Protein AF-A0A1Z2L6L6-F1 (afdb_monomer)

Foldseek 3Di:
DWDKDKDWFDPPFDQPGKDWDDFCVFDVWWWAWKAWQWQFKKKKFFAAPVRGTDCVQIDIHHHGRIDGTRGYDPRGGTMIMHTHNPDNTITMMITITPDD

Organism: NCBI:txid1940

Mean predicted aligned error: 4.87 Å

Radius of gyration: 12.31 Å; Cα contacts (8 Å, |Δi|>4): 279; chains: 1; bounding box: 31×30×30 Å

Nearest PDB structures (foldseek):
  7fcn-assembly4_D  TM=6.247E-01  e=2.468E-02  Photorhabdus akhurstii
  4mgs-assembly1_A  TM=4.437E-01  e=1.863E-01  Bacteroides intestinalis DSM 17393
  3afg-assembly2_B  TM=4.094E-01  e=2.305E-01  Thermococcus kodakarensis
  7ang-assembly1_D  TM=5.662E-01  e=3.123E+00  Campylobacter jejuni
  3rzl-assembly2_D  TM=3.994E-01  e=6.678E-01  Homo sapiens

Secondary structure (DSSP, 8-state):
-EEEEEEEEPSS--TT-EEEEEETTT-TT-EEEEEE-SSS-EEEEEE-TTS-EEEEEEEEE-TT-B-SEE-PPTT-SEEEEEE-TT--S-EEEEEEEE--

Solvent-accessible surface area (backbone atoms only — not comparable to full-atom values): 5282 Å² total; per-residue (Å²): 118,64,48,82,44,77,46,77,26,56,45,47,21,54,104,83,44,60,38,73,77,50,38,57,85,68,32,79,66,48,42,36,46,40,27,25,76,23,73,26,44,30,37,40,30,12,22,31,89,87,72,47,78,38,72,64,69,54,42,80,29,49,56,71,34,67,47,73,66,46,58,54,38,93,74,41,50,27,36,31,38,26,25,36,66,89,31,77,53,53,24,28,43,31,30,37,42,66,64,126

Sequence (100 aa):
MADRTSVRVPCPGNGANFVRLTNEVTTPGGVGHPANTGDCELYLHGVDRNGFPIHQGLVSLDPGQAMSWYHAPPGAVAIAAQCSVECDMRGELTYDTPNT

Structure (mmCIF, N/CA/C/O backbone):
data_AF-A0A1Z2L6L6-F1
#
_entry.id   AF-A0A1Z2L6L6-F1
#
loop_
_atom_site.group_PDB
_atom_site.id
_atom_site.type_symbol
_atom_site.label_atom_id
_atom_site.label_alt_id
_atom_site.label_comp_id
_atom_site.label_asym_id
_atom_site.label_entity_id
_atom_site.label_seq_id
_atom_site.pdbx_PDB_ins_code
_atom_site.Cartn_x
_atom_site.Cartn_y
_atom_site.Cartn_z
_atom_site.occupancy
_atom_site.B_iso_or_equiv
_atom_site.auth_seq_id
_atom_site.auth_comp_id
_atom_site.auth_asym_id
_atom_site.auth_atom_id
_atom_site.pdbx_PDB_model_num
ATOM 1 N N . MET A 1 1 ? -20.577 8.486 4.468 1.00 55.53 1 MET A N 1
ATOM 2 C CA . MET A 1 1 ? -19.835 7.494 5.280 1.00 55.53 1 MET A CA 1
ATOM 3 C C . MET A 1 1 ? -18.709 6.970 4.396 1.00 55.53 1 MET A C 1
ATOM 5 O O . MET A 1 1 ? -18.776 7.239 3.204 1.00 55.53 1 MET A O 1
ATOM 9 N N . ALA A 1 2 ? -17.644 6.402 4.952 1.00 67.00 2 ALA A N 1
ATOM 10 C CA . ALA A 1 2 ? -16.600 5.749 4.161 1.00 67.00 2 ALA A CA 1
ATOM 11 C C . ALA A 1 2 ? -16.702 4.246 4.420 1.00 67.00 2 ALA A C 1
ATOM 13 O O . ALA A 1 2 ? -16.899 3.849 5.572 1.00 67.00 2 ALA A O 1
ATOM 14 N N . ASP A 1 3 ? -16.598 3.443 3.369 1.00 79.19 3 ASP A N 1
ATOM 15 C CA . ASP A 1 3 ? -16.686 1.993 3.461 1.00 79.19 3 ASP A CA 1
ATOM 16 C C . ASP A 1 3 ? -15.285 1.410 3.650 1.00 79.19 3 ASP A C 1
ATOM 18 O O . ASP A 1 3 ? -14.322 1.802 2.981 1.00 79.19 3 ASP A O 1
ATOM 22 N N . ARG A 1 4 ? -15.170 0.466 4.590 1.00 86.81 4 ARG A N 1
ATOM 23 C CA . ARG A 1 4 ? -13.921 -0.248 4.854 1.00 86.81 4 ARG A CA 1
ATOM 24 C C . ARG A 1 4 ? -13.733 -1.332 3.796 1.00 86.81 4 ARG A C 1
ATOM 26 O O . ARG A 1 4 ? -14.475 -2.311 3.768 1.00 86.81 4 ARG A O 1
ATOM 33 N N . THR A 1 5 ? -12.710 -1.178 2.968 1.00 88.50 5 THR A N 1
ATOM 34 C CA . THR A 1 5 ? -12.337 -2.119 1.910 1.00 88.50 5 THR A CA 1
ATOM 35 C C . THR A 1 5 ? -11.140 -2.960 2.352 1.00 88.50 5 THR A C 1
ATOM 37 O O . THR A 1 5 ? -10.203 -2.437 2.952 1.00 88.50 5 THR A O 1
ATOM 40 N N . SER A 1 6 ? -11.155 -4.265 2.053 1.00 91.62 6 SER A N 1
ATOM 41 C CA . SER A 1 6 ? -10.004 -5.166 2.218 1.00 91.62 6 SER A CA 1
ATOM 42 C C . SER A 1 6 ? -9.574 -5.716 0.864 1.00 91.62 6 SER A C 1
ATOM 44 O O . SER A 1 6 ? -10.413 -6.154 0.073 1.00 91.62 6 SER A O 1
ATOM 46 N N . VAL A 1 7 ? -8.270 -5.702 0.594 1.00 92.62 7 VAL A N 1
ATOM 47 C CA . VAL A 1 7 ? -7.679 -6.262 -0.623 1.00 92.62 7 VAL A CA 1
ATOM 48 C C . VAL A 1 7 ? -6.512 -7.178 -0.283 1.00 92.62 7 VAL A C 1
ATOM 50 O O . VAL A 1 7 ? -5.701 -6.895 0.598 1.00 92.62 7 VAL A O 1
ATOM 53 N N . ARG A 1 8 ? -6.404 -8.279 -1.027 1.00 94.19 8 ARG A N 1
ATOM 54 C CA . ARG A 1 8 ? -5.230 -9.155 -0.977 1.00 94.19 8 ARG A CA 1
ATOM 55 C C . ARG A 1 8 ? -4.138 -8.588 -1.863 1.00 94.19 8 ARG A C 1
ATOM 57 O O . ARG A 1 8 ? -4.396 -8.332 -3.036 1.00 94.19 8 ARG A O 1
ATOM 64 N N . VAL A 1 9 ? -2.935 -8.457 -1.319 1.00 93.44 9 VAL A N 1
ATOM 65 C CA . VAL A 1 9 ? -1.751 -8.007 -2.051 1.00 93.44 9 VAL A CA 1
ATOM 66 C C . VAL A 1 9 ? -0.925 -9.238 -2.440 1.00 93.44 9 VAL A C 1
ATOM 68 O O . VAL A 1 9 ? -0.564 -10.011 -1.553 1.00 93.44 9 VAL A O 1
ATOM 71 N N . PRO A 1 10 ? -0.651 -9.470 -3.738 1.00 93.62 10 PRO A N 1
ATOM 72 C CA . PRO A 1 10 ? 0.180 -10.585 -4.174 1.00 93.62 10 PRO A CA 1
ATOM 73 C C . PRO A 1 10 ? 1.581 -10.518 -3.559 1.00 93.62 10 PRO A C 1
ATOM 75 O O . PRO A 1 10 ? 2.244 -9.486 -3.640 1.00 93.62 10 PRO A O 1
ATOM 78 N N . CYS A 1 11 ? 2.018 -11.637 -2.990 1.00 92.38 11 CYS A N 1
ATOM 79 C CA . CYS A 1 11 ? 3.338 -11.829 -2.399 1.00 92.38 11 CYS A CA 1
ATOM 80 C C . CYS A 1 11 ? 3.996 -13.084 -3.016 1.00 92.38 11 CYS A C 1
ATOM 82 O O . CYS A 1 11 ? 3.265 -14.025 -3.351 1.00 92.38 11 CYS A O 1
ATOM 84 N N . PRO A 1 12 ? 5.327 -13.114 -3.194 1.00 92.94 12 PRO A N 1
ATOM 85 C CA . PRO A 1 12 ? 6.253 -12.007 -2.961 1.00 92.94 12 PRO A CA 1
ATOM 86 C C . PRO A 1 12 ? 6.05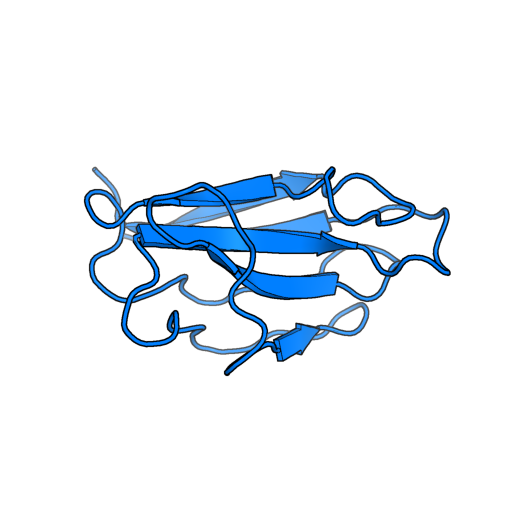5 -10.878 -3.972 1.00 92.94 12 PRO A C 1
ATOM 88 O O . PRO A 1 12 ? 5.565 -11.081 -5.090 1.00 92.94 12 PRO A O 1
ATOM 91 N N . GLY A 1 13 ? 6.415 -9.665 -3.566 1.00 86.81 13 GLY A N 1
ATOM 92 C CA . GLY A 1 13 ? 6.416 -8.515 -4.458 1.00 86.81 13 GLY A CA 1
ATOM 93 C C . GLY A 1 13 ? 7.420 -8.663 -5.601 1.00 86.81 13 GLY A C 1
ATOM 94 O O . GLY A 1 13 ? 8.464 -9.297 -5.492 1.00 86.81 13 GLY A O 1
ATOM 95 N N . ASN A 1 14 ? 7.107 -8.035 -6.719 1.00 82.06 14 ASN A N 1
ATOM 96 C CA . ASN A 1 14 ? 7.930 -7.825 -7.894 1.00 82.06 14 ASN A CA 1
ATOM 97 C C . ASN A 1 14 ? 7.464 -6.523 -8.561 1.00 82.06 14 ASN A C 1
ATOM 99 O O . ASN A 1 14 ? 6.334 -6.081 -8.355 1.00 82.06 14 ASN A O 1
ATOM 103 N N . GLY A 1 15 ? 8.315 -5.888 -9.368 1.00 73.75 15 GLY A N 1
ATOM 104 C CA . GLY A 1 15 ? 8.015 -4.587 -9.990 1.00 73.75 15 GLY A CA 1
ATOM 105 C C . GLY A 1 15 ? 6.771 -4.542 -10.896 1.00 73.75 15 GLY A C 1
ATOM 106 O O . GLY A 1 15 ? 6.461 -3.478 -11.421 1.00 73.75 15 GLY A O 1
ATOM 107 N N . ALA A 1 16 ? 6.069 -5.664 -11.089 1.00 78.31 16 ALA A N 1
ATOM 108 C CA . ALA A 1 16 ? 4.867 -5.786 -11.904 1.00 78.31 16 ALA A CA 1
ATOM 109 C C . ALA A 1 16 ? 3.610 -6.249 -11.130 1.00 78.31 16 ALA A C 1
ATOM 111 O O . ALA A 1 16 ? 2.516 -6.145 -11.683 1.00 78.31 16 ALA A O 1
ATOM 112 N N . ASN A 1 17 ? 3.708 -6.746 -9.886 1.00 83.75 17 ASN A N 1
ATOM 113 C CA . ASN A 1 17 ? 2.561 -7.260 -9.119 1.00 83.75 17 ASN A CA 1
ATOM 114 C C . ASN A 1 17 ? 2.176 -6.336 -7.950 1.00 83.75 17 ASN A C 1
ATOM 116 O O . ASN A 1 17 ? 2.443 -6.578 -6.776 1.00 83.75 17 ASN A O 1
ATOM 120 N N . PHE A 1 18 ? 1.463 -5.267 -8.280 1.00 88.19 18 PHE A N 1
ATOM 121 C CA . PHE A 1 18 ? 0.851 -4.387 -7.292 1.00 88.19 18 PHE A CA 1
ATOM 122 C C . PHE A 1 18 ? -0.667 -4.355 -7.455 1.00 88.19 18 PHE A C 1
ATOM 124 O O . PHE A 1 18 ? -1.212 -4.551 -8.544 1.00 88.19 18 PHE A O 1
ATOM 131 N N . VAL A 1 19 ? -1.362 -4.086 -6.356 1.00 90.56 19 VAL A N 1
ATOM 132 C CA . VAL A 1 19 ? -2.809 -3.876 -6.347 1.00 90.56 19 VAL A CA 1
ATOM 133 C C . VAL A 1 19 ? -3.071 -2.389 -6.433 1.00 90.56 19 VAL A C 1
ATOM 135 O O . VAL A 1 19 ? -2.623 -1.626 -5.581 1.00 90.56 19 VAL A O 1
ATOM 138 N N . ARG A 1 20 ? -3.822 -1.969 -7.449 1.00 89.31 20 ARG A N 1
ATOM 139 C CA . ARG A 1 20 ? -4.305 -0.588 -7.541 1.00 89.31 20 ARG A CA 1
ATOM 140 C C . ARG A 1 20 ? -5.476 -0.424 -6.577 1.00 89.31 20 ARG A C 1
ATOM 142 O O . ARG A 1 20 ? -6.445 -1.172 -6.672 1.00 89.31 20 ARG A O 1
ATOM 149 N N . LEU A 1 21 ? -5.363 0.524 -5.653 1.00 84.94 21 LEU A N 1
ATOM 150 C CA . LEU A 1 21 ? -6.365 0.758 -4.610 1.00 84.94 21 LEU A CA 1
ATOM 151 C C . LEU A 1 21 ? -7.438 1.735 -5.090 1.00 84.94 21 LEU A C 1
ATOM 153 O O . LEU A 1 21 ? -8.629 1.484 -4.944 1.00 84.94 21 LEU A O 1
ATOM 157 N N . THR A 1 22 ? -7.012 2.849 -5.686 1.00 74.25 22 THR A N 1
ATOM 158 C CA . THR A 1 22 ? -7.901 3.931 -6.126 1.00 74.25 22 THR A CA 1
ATOM 159 C C . THR A 1 22 ? -7.369 4.616 -7.386 1.00 74.25 22 THR A C 1
ATOM 161 O O . THR A 1 22 ? -6.236 4.375 -7.818 1.00 74.25 22 THR A O 1
ATOM 164 N N . ASN A 1 23 ? -8.189 5.483 -7.984 1.00 58.50 23 ASN A N 1
ATOM 165 C CA . ASN A 1 23 ? -7.791 6.415 -9.039 1.00 58.50 23 ASN A CA 1
ATOM 166 C C . ASN A 1 23 ? -8.125 7.865 -8.630 1.00 58.50 23 ASN A C 1
ATOM 168 O O . ASN A 1 23 ? -8.836 8.090 -7.647 1.00 58.50 23 ASN A O 1
ATOM 172 N N . GLU A 1 24 ? -7.642 8.846 -9.399 1.00 50.16 24 GLU A N 1
ATOM 173 C CA . GLU A 1 24 ? -7.921 10.280 -9.180 1.00 50.16 24 GLU A CA 1
ATOM 174 C C . GLU A 1 24 ? -9.423 10.627 -9.101 1.00 50.16 24 GLU A C 1
ATOM 176 O O . GLU A 1 24 ? -9.785 11.658 -8.537 1.00 50.16 24 GLU A O 1
ATOM 181 N N . VAL A 1 25 ? -10.301 9.774 -9.645 1.00 44.38 25 VAL A N 1
ATOM 182 C CA . VAL A 1 25 ? -11.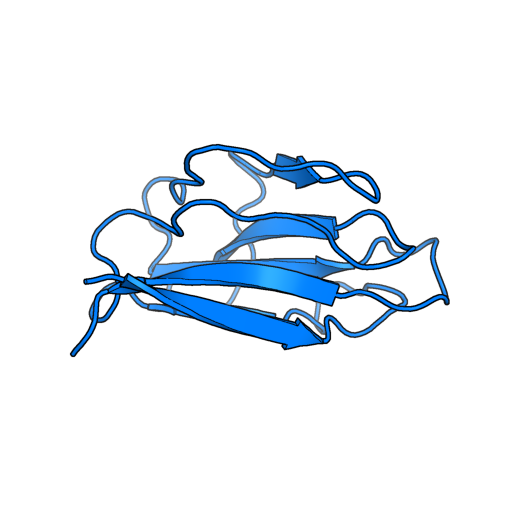755 9.988 -9.703 1.00 44.38 25 VAL A CA 1
ATOM 183 C C . VAL A 1 25 ? -12.452 9.525 -8.419 1.00 44.38 25 VAL A C 1
ATOM 185 O O . VAL A 1 25 ? -13.382 10.184 -7.964 1.00 44.38 25 VAL A O 1
ATOM 188 N N . THR A 1 26 ? -12.016 8.417 -7.813 1.00 53.09 26 THR A N 1
ATOM 189 C CA . THR A 1 26 ? -12.659 7.831 -6.621 1.00 53.09 26 THR A CA 1
ATOM 190 C C . THR A 1 26 ? -12.106 8.372 -5.309 1.00 53.09 26 THR A C 1
ATOM 192 O O . THR A 1 26 ? -12.824 8.402 -4.317 1.00 53.09 26 THR A O 1
ATOM 195 N N . THR A 1 27 ? -10.848 8.818 -5.285 1.00 61.91 27 THR A N 1
ATOM 196 C CA . THR A 1 27 ? -10.280 9.548 -4.145 1.00 61.91 27 THR A CA 1
ATOM 197 C C . THR A 1 27 ? -9.340 10.643 -4.628 1.00 61.91 27 THR A C 1
ATOM 199 O O . THR A 1 27 ? -8.131 10.419 -4.747 1.00 61.91 27 THR A O 1
ATOM 202 N N . PRO A 1 28 ? -9.861 11.861 -4.852 1.00 60.25 28 PRO A N 1
ATOM 203 C CA . PRO A 1 28 ? -9.028 13.029 -5.078 1.00 60.25 28 PRO A CA 1
ATOM 204 C C . PRO A 1 28 ? -8.182 13.279 -3.820 1.00 60.25 28 PRO A C 1
ATOM 206 O O . PRO A 1 28 ? -8.626 13.910 -2.865 1.00 60.25 28 PRO A O 1
ATOM 209 N N . GLY A 1 29 ? -6.974 12.718 -3.786 1.00 62.72 29 GLY A N 1
ATOM 210 C CA . GLY A 1 29 ? -5.972 13.016 -2.773 1.00 62.72 29 GLY A CA 1
ATOM 211 C C . GLY A 1 29 ? -5.436 11.856 -1.942 1.00 62.72 29 GLY A C 1
ATOM 212 O O . GLY A 1 29 ? -4.432 12.091 -1.287 1.00 62.72 29 GLY A O 1
ATOM 213 N N . GLY A 1 30 ? -5.984 10.635 -1.924 1.00 79.88 30 GLY A N 1
ATOM 214 C CA . GLY A 1 30 ? -5.393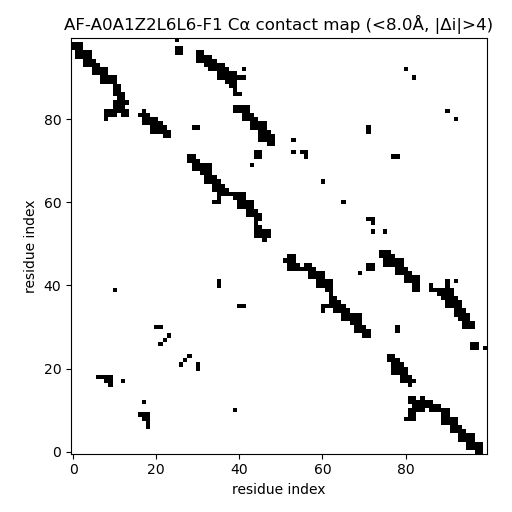 9.612 -1.042 1.00 79.88 30 GLY A CA 1
ATOM 215 C C . GLY A 1 30 ? -6.195 8.345 -0.776 1.00 79.88 30 GLY A C 1
ATOM 216 O O . GLY A 1 30 ? -7.283 8.158 -1.306 1.00 79.88 30 GLY A O 1
ATOM 217 N N . VAL A 1 31 ? -5.664 7.489 0.095 1.00 86.94 31 VAL A N 1
ATOM 218 C CA . VAL A 1 31 ? -6.423 6.422 0.766 1.00 86.94 31 VAL A CA 1
ATOM 219 C C . VAL A 1 31 ? -6.503 6.721 2.259 1.00 86.94 31 VAL A C 1
ATOM 221 O O . VAL A 1 31 ? -5.500 7.068 2.889 1.00 86.94 31 VAL A O 1
ATOM 224 N N . GLY A 1 32 ? -7.712 6.614 2.808 1.00 88.69 32 GLY A N 1
ATOM 225 C CA . GLY A 1 32 ? -7.972 6.841 4.225 1.00 88.69 32 GLY A CA 1
ATOM 226 C C . GLY A 1 32 ? -7.684 5.590 5.044 1.00 88.69 32 GLY A C 1
ATOM 227 O O . GLY A 1 32 ? -7.936 4.473 4.601 1.00 88.69 32 GLY A O 1
ATOM 228 N N . HIS A 1 33 ? -7.143 5.778 6.240 1.00 92.12 33 HIS A N 1
ATOM 229 C CA . HIS A 1 33 ? -6.897 4.741 7.240 1.00 92.12 33 HIS A CA 1
ATOM 230 C C . HIS A 1 33 ? -6.264 3.434 6.715 1.00 92.12 33 HIS A C 1
ATOM 232 O O . HIS A 1 33 ? -6.742 2.354 7.094 1.00 92.12 33 HIS A O 1
ATOM 238 N N . PRO A 1 34 ? -5.240 3.463 5.833 1.00 93.75 34 PRO A N 1
ATOM 239 C CA . PRO A 1 34 ? -4.646 2.227 5.355 1.00 93.75 34 PRO A CA 1
ATOM 240 C C . PRO A 1 34 ? -3.961 1.495 6.515 1.00 93.75 34 PRO A C 1
ATOM 242 O O . PRO A 1 34 ? -3.238 2.095 7.315 1.00 93.75 34 PRO A O 1
ATOM 245 N N . ALA A 1 35 ? -4.216 0.195 6.609 1.00 96.62 35 ALA A N 1
ATOM 246 C CA . ALA A 1 35 ? -3.679 -0.681 7.635 1.00 96.62 35 ALA A CA 1
ATOM 247 C C . ALA A 1 35 ? -3.299 -2.032 7.035 1.00 96.62 35 ALA A C 1
ATOM 249 O O . ALA A 1 35 ? -4.099 -2.656 6.330 1.00 96.62 35 ALA A O 1
ATOM 250 N N . ASN A 1 36 ? -2.090 -2.484 7.344 1.00 97.44 36 ASN A N 1
ATOM 251 C CA . ASN A 1 36 ? -1.614 -3.802 6.969 1.00 97.44 36 ASN A CA 1
ATOM 252 C C . ASN A 1 36 ? -2.175 -4.845 7.945 1.00 97.44 36 ASN A C 1
ATOM 254 O O . ASN A 1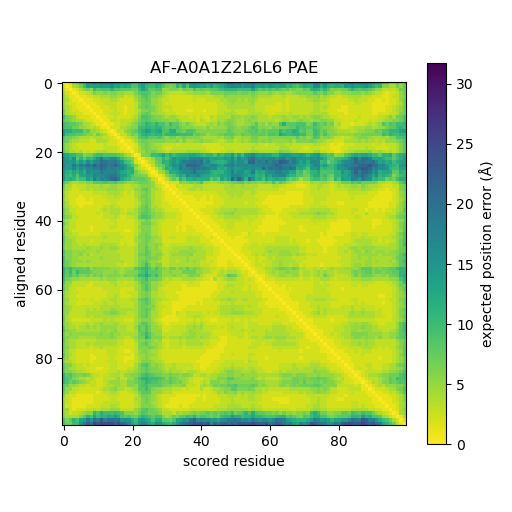 36 ? -1.785 -4.900 9.112 1.00 97.44 36 ASN A O 1
ATOM 258 N N . THR A 1 37 ? -3.115 -5.654 7.465 1.00 96.94 37 THR A N 1
ATOM 259 C CA . THR A 1 37 ? -3.743 -6.754 8.218 1.00 96.94 37 THR A CA 1
ATOM 260 C C . THR A 1 37 ? -3.179 -8.120 7.828 1.00 96.94 37 THR A C 1
ATOM 262 O O . THR A 1 37 ? -3.672 -9.156 8.289 1.00 96.94 37 THR A O 1
ATOM 265 N N . GLY A 1 38 ? -2.165 -8.122 6.961 1.00 95.19 38 GLY A N 1
ATOM 266 C CA . GLY A 1 38 ? -1.422 -9.297 6.548 1.00 95.19 38 GLY A CA 1
ATOM 267 C C . GLY A 1 38 ? -0.208 -9.567 7.431 1.00 95.19 38 GLY A C 1
ATOM 268 O O . GLY A 1 38 ? -0.014 -8.972 8.488 1.00 95.19 38 GLY A O 1
ATOM 269 N N . ASP A 1 39 ? 0.604 -10.498 6.950 1.00 96.50 39 ASP A N 1
ATOM 270 C CA . ASP A 1 39 ? 1.796 -11.026 7.609 1.00 96.50 39 ASP A CA 1
ATOM 271 C C . ASP A 1 39 ? 3.091 -10.500 6.957 1.00 96.50 39 ASP A C 1
ATOM 273 O O . ASP A 1 39 ? 4.175 -10.644 7.518 1.00 96.50 39 ASP A O 1
ATOM 277 N N . CYS A 1 40 ? 2.984 -9.882 5.775 1.00 94.69 40 CYS A N 1
ATOM 278 C CA . CYS A 1 40 ? 4.101 -9.302 5.030 1.00 94.69 4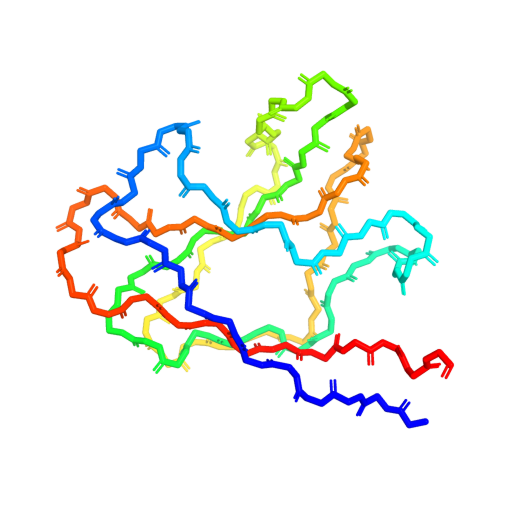0 CYS A CA 1
ATOM 279 C C . CYS A 1 40 ? 4.145 -7.784 5.144 1.00 94.69 40 CYS A C 1
ATOM 281 O O . CYS A 1 40 ? 3.095 -7.149 5.111 1.00 94.69 40 CYS A O 1
ATOM 283 N N . GLU A 1 41 ? 5.345 -7.199 5.175 1.00 96.06 41 GLU A N 1
ATOM 284 C CA . GLU A 1 41 ? 5.520 -5.759 4.951 1.00 96.06 41 GLU A CA 1
ATOM 285 C C . GLU A 1 41 ? 4.913 -5.367 3.594 1.00 96.06 41 GLU A C 1
ATOM 287 O O . GLU A 1 41 ? 5.101 -6.057 2.581 1.00 96.06 41 GLU A O 1
ATOM 292 N N . LEU A 1 42 ? 4.168 -4.263 3.588 1.00 95.81 42 LEU A N 1
ATOM 293 C CA . LEU A 1 42 ? 3.547 -3.699 2.398 1.00 95.81 42 LEU A CA 1
ATOM 294 C C . LEU A 1 42 ? 4.114 -2.311 2.109 1.00 95.81 42 LEU A C 1
ATOM 296 O O . LEU A 1 42 ? 4.358 -1.527 3.019 1.00 95.81 42 LEU A O 1
ATOM 300 N N . TYR A 1 43 ? 4.227 -1.972 0.832 1.00 94.81 43 TYR A N 1
ATOM 301 C CA . TYR A 1 43 ? 4.616 -0.654 0.357 1.00 94.81 43 TYR A CA 1
ATOM 302 C C . TYR A 1 43 ? 3.450 0.029 -0.348 1.00 94.81 43 TYR A C 1
ATOM 304 O O . TYR A 1 43 ? 2.888 -0.504 -1.308 1.00 94.81 43 TYR A O 1
ATOM 312 N N . LEU A 1 44 ? 3.127 1.240 0.095 1.00 93.44 44 LEU A N 1
ATOM 313 C CA . LEU A 1 44 ? 2.221 2.154 -0.588 1.00 93.44 44 LEU A CA 1
ATOM 314 C C . LEU A 1 44 ? 3.025 3.136 -1.435 1.00 93.44 44 LEU A C 1
ATOM 316 O O . LEU A 1 44 ? 3.971 3.757 -0.948 1.00 93.44 44 LEU A O 1
ATOM 320 N N . HIS A 1 45 ? 2.645 3.280 -2.701 1.00 92.06 45 HIS A N 1
ATOM 321 C CA . HIS A 1 45 ? 3.287 4.201 -3.637 1.00 92.06 45 HIS A CA 1
ATOM 322 C C . HIS A 1 45 ? 2.286 4.773 -4.651 1.00 92.06 45 HIS A C 1
ATOM 324 O O . HIS A 1 45 ? 1.204 4.221 -4.878 1.00 92.06 45 HIS A O 1
ATOM 330 N N . GLY A 1 46 ? 2.651 5.894 -5.277 1.00 90.62 46 GLY A N 1
ATOM 331 C CA . GLY A 1 46 ? 1.910 6.452 -6.408 1.00 90.62 46 GLY A CA 1
ATOM 332 C C . GLY A 1 46 ? 2.269 5.753 -7.718 1.00 90.62 46 GLY A C 1
ATOM 333 O O . GLY A 1 46 ? 3.391 5.287 -7.878 1.00 90.62 46 GLY A O 1
ATOM 334 N N . VAL A 1 47 ? 1.347 5.711 -8.675 1.00 89.62 47 VAL A N 1
ATOM 335 C CA . VAL A 1 47 ? 1.585 5.197 -10.034 1.00 89.62 47 VAL A CA 1
ATOM 336 C C . VAL A 1 47 ? 1.356 6.321 -11.035 1.00 89.62 47 VAL A C 1
ATOM 338 O O . VAL A 1 47 ? 0.330 6.996 -10.962 1.00 89.62 47 VAL A O 1
ATOM 341 N N . ASP A 1 48 ? 2.292 6.534 -11.957 1.00 88.56 48 ASP A N 1
ATOM 342 C CA . ASP A 1 48 ? 2.200 7.576 -12.981 1.00 88.56 48 ASP A CA 1
ATOM 343 C C . ASP A 1 48 ? 1.231 7.205 -14.124 1.00 88.56 48 ASP A C 1
ATOM 345 O O . ASP A 1 48 ? 0.704 6.091 -14.215 1.00 88.56 48 ASP A O 1
ATOM 349 N N . ARG A 1 49 ? 0.995 8.148 -15.044 1.00 88.62 49 ARG A N 1
ATOM 350 C CA . ARG A 1 49 ? 0.124 7.942 -16.219 1.00 88.62 49 ARG A CA 1
ATOM 351 C C . ARG A 1 49 ? 0.595 6.848 -17.187 1.00 88.62 49 ARG A C 1
ATOM 353 O O . ARG A 1 49 ? -0.194 6.404 -18.015 1.00 88.62 49 ARG A O 1
ATOM 360 N N . ASN A 1 50 ? 1.865 6.457 -17.120 1.00 89.88 50 ASN A N 1
ATOM 361 C CA . ASN A 1 50 ? 2.447 5.406 -17.948 1.00 89.88 50 ASN A CA 1
ATOM 362 C C . ASN A 1 50 ? 2.351 4.028 -17.266 1.00 89.88 50 ASN A C 1
ATOM 364 O O . ASN A 1 50 ? 2.714 3.024 -17.874 1.00 89.88 50 ASN A O 1
ATOM 368 N N . GLY A 1 51 ? 1.852 3.970 -16.026 1.00 86.44 51 GLY A N 1
ATOM 369 C CA . GLY A 1 51 ? 1.737 2.746 -15.241 1.00 86.44 51 GLY A CA 1
ATOM 370 C C . GLY A 1 51 ? 2.990 2.399 -14.437 1.00 86.44 51 GLY A C 1
ATOM 371 O O . GLY A 1 51 ? 3.069 1.285 -13.923 1.00 86.44 51 GLY A O 1
ATOM 372 N N . PHE A 1 52 ? 3.955 3.315 -14.312 1.00 88.88 52 PHE A N 1
ATOM 373 C CA . PHE A 1 52 ? 5.175 3.089 -13.540 1.00 88.88 52 PHE A CA 1
ATOM 374 C C . PHE A 1 52 ? 5.032 3.553 -12.086 1.00 88.88 52 PHE A C 1
ATOM 376 O O . PHE A 1 52 ? 4.390 4.576 -11.825 1.00 88.88 52 PHE A O 1
ATOM 383 N N . PRO A 1 53 ? 5.650 2.840 -11.127 1.00 88.38 53 PRO A N 1
ATOM 384 C CA . PRO A 1 53 ? 5.671 3.260 -9.734 1.00 88.38 53 PRO A CA 1
ATOM 385 C C . PRO A 1 53 ? 6.519 4.526 -9.552 1.00 88.38 53 PRO A C 1
ATOM 387 O O . PRO A 1 53 ? 7.646 4.633 -10.035 1.00 88.38 53 PRO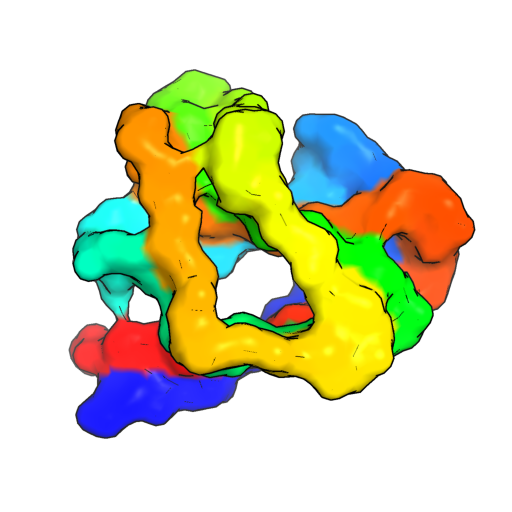 A O 1
ATOM 390 N N . ILE A 1 54 ? 5.985 5.483 -8.802 1.00 88.88 54 ILE A N 1
ATOM 391 C CA . ILE A 1 54 ? 6.691 6.670 -8.330 1.00 88.88 54 ILE A CA 1
ATOM 392 C C . ILE A 1 54 ? 7.232 6.341 -6.940 1.00 88.88 54 ILE A C 1
ATOM 394 O O . ILE A 1 54 ? 6.490 6.296 -5.961 1.00 88.88 54 ILE A O 1
ATOM 398 N N . HIS A 1 55 ? 8.541 6.108 -6.851 1.00 81.88 55 HIS A N 1
ATOM 399 C CA . HIS A 1 55 ? 9.199 5.753 -5.588 1.00 81.88 55 HIS A CA 1
ATOM 400 C C . HIS A 1 55 ? 9.344 6.937 -4.618 1.00 81.88 55 HIS A C 1
ATOM 402 O O . HIS A 1 55 ? 9.563 6.744 -3.423 1.00 81.88 55 HIS A O 1
ATOM 408 N N . GLN A 1 56 ? 9.214 8.172 -5.106 1.00 83.69 56 GLN A N 1
ATOM 409 C CA . GLN A 1 56 ? 9.182 9.349 -4.245 1.00 83.69 56 GLN A CA 1
ATOM 410 C C . GLN A 1 56 ? 7.890 9.342 -3.417 1.00 83.69 56 GLN A C 1
ATOM 412 O O . GLN A 1 56 ? 6.805 9.373 -3.982 1.00 83.69 56 GLN A O 1
ATOM 417 N N . GLY A 1 57 ? 7.993 9.321 -2.086 1.00 77.81 57 GLY A N 1
ATOM 418 C CA . GLY A 1 57 ? 6.815 9.212 -1.212 1.00 77.81 57 GLY A CA 1
ATOM 419 C C . GLY A 1 57 ? 6.297 7.779 -1.043 1.00 77.81 57 GLY A C 1
ATOM 420 O O . GLY A 1 57 ? 5.128 7.586 -0.706 1.00 77.81 57 GLY A O 1
ATOM 421 N N . LEU A 1 58 ? 7.155 6.781 -1.283 1.00 89.38 58 LEU A N 1
ATOM 422 C CA . LEU A 1 58 ? 6.903 5.407 -0.864 1.00 89.38 58 LEU A CA 1
ATOM 423 C C . LEU A 1 58 ? 6.842 5.332 0.666 1.00 89.38 58 LEU A C 1
ATOM 425 O O . LEU A 1 58 ? 7.688 5.894 1.362 1.00 89.38 58 LEU A O 1
ATOM 429 N N . VAL A 1 59 ? 5.834 4.630 1.173 1.00 94.25 59 VAL A N 1
ATOM 430 C CA . VAL A 1 59 ? 5.617 4.394 2.601 1.00 94.25 59 VAL A CA 1
ATOM 431 C C . VAL A 1 59 ? 5.547 2.896 2.839 1.00 94.25 59 VAL A C 1
ATOM 433 O O . VAL A 1 59 ? 4.807 2.206 2.141 1.00 94.25 59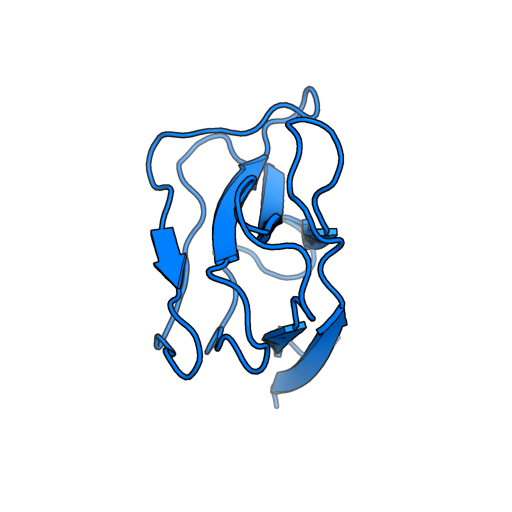 VAL A O 1
ATOM 436 N N . SER A 1 60 ? 6.282 2.404 3.832 1.00 95.25 60 SER A N 1
ATOM 437 C CA . SER A 1 60 ? 6.126 1.041 4.328 1.00 95.25 60 SER A CA 1
ATOM 438 C C . SER A 1 60 ? 5.063 0.959 5.423 1.00 95.25 60 SER A C 1
ATOM 440 O O . SER A 1 60 ? 4.870 1.884 6.217 1.00 95.25 60 SER A O 1
ATOM 442 N N . LEU A 1 61 ? 4.354 -0.165 5.435 1.00 95.94 61 LEU A N 1
ATOM 443 C CA . LEU A 1 61 ? 3.450 -0.589 6.489 1.00 95.94 61 LEU A CA 1
ATOM 444 C C . LEU A 1 61 ? 3.868 -1.989 6.932 1.00 95.94 61 LEU A C 1
ATOM 446 O O . LEU A 1 61 ? 3.623 -2.970 6.224 1.00 95.94 61 LEU A O 1
ATOM 450 N N . ASP A 1 62 ? 4.458 -2.077 8.118 1.00 97.38 62 ASP A N 1
ATOM 451 C CA . ASP A 1 62 ? 4.744 -3.348 8.777 1.00 97.38 62 ASP A CA 1
ATOM 452 C C . ASP A 1 62 ? 3.446 -4.091 9.141 1.00 97.38 62 ASP A C 1
ATOM 454 O O . ASP A 1 62 ? 2.385 -3.465 9.259 1.00 97.38 62 ASP A O 1
ATOM 458 N N . PRO A 1 63 ? 3.484 -5.421 9.342 1.00 97.00 63 PRO A N 1
ATOM 459 C CA . PRO A 1 63 ? 2.332 -6.179 9.826 1.00 97.00 63 PRO A CA 1
ATOM 460 C C . PRO A 1 63 ? 1.714 -5.563 11.090 1.00 97.00 63 PRO A C 1
ATOM 462 O O . PRO A 1 63 ? 2.391 -5.342 12.095 1.00 97.00 63 PRO A O 1
ATOM 465 N N . GLY A 1 64 ? 0.412 -5.271 11.041 1.00 96.88 64 GLY A N 1
ATOM 466 C CA . GLY A 1 64 ? -0.325 -4.615 12.124 1.00 96.88 64 GLY A CA 1
ATOM 467 C C . GLY A 1 64 ? -0.194 -3.088 12.166 1.00 96.88 64 GLY A C 1
ATOM 468 O O . GLY A 1 64 ? -0.893 -2.443 12.951 1.00 96.88 64 GLY A O 1
ATOM 469 N N . GLN A 1 65 ? 0.651 -2.484 11.327 1.00 97.62 65 GLN A N 1
ATOM 470 C CA . GLN A 1 65 ? 0.782 -1.036 11.243 1.00 97.62 65 GLN A CA 1
ATOM 471 C C . GLN A 1 65 ? -0.402 -0.420 10.495 1.00 97.62 65 GLN A C 1
ATOM 473 O O . GLN A 1 65 ? -0.891 -0.939 9.488 1.00 97.62 65 GLN A O 1
ATOM 478 N N . ALA A 1 66 ? -0.826 0.743 10.976 1.00 96.12 66 ALA A N 1
ATOM 479 C CA . ALA A 1 66 ? -1.823 1.579 10.336 1.00 96.12 66 ALA A CA 1
ATOM 480 C C . ALA A 1 66 ? -1.369 3.038 10.328 1.00 96.12 66 ALA A C 1
ATOM 482 O O . ALA A 1 66 ? -0.561 3.462 11.157 1.00 96.12 66 ALA A O 1
ATOM 483 N N . MET A 1 67 ? -1.936 3.822 9.420 1.00 94.25 67 MET A N 1
ATOM 484 C CA . MET A 1 67 ? -1.803 5.277 9.420 1.00 94.25 67 MET A CA 1
ATOM 485 C C . MET A 1 67 ? -3.143 5.940 9.143 1.00 94.25 67 MET A C 1
ATOM 487 O O . MET A 1 67 ? -4.067 5.295 8.664 1.00 94.25 67 MET A O 1
ATOM 491 N N . SER A 1 68 ? -3.260 7.229 9.458 1.00 90.88 68 SER A N 1
ATOM 492 C CA . SER A 1 68 ? -4.506 7.973 9.264 1.00 90.88 68 SER A CA 1
ATOM 493 C C . SER A 1 68 ? -4.818 8.202 7.789 1.00 90.88 68 SER A C 1
ATOM 495 O O . SER A 1 68 ? -5.958 8.018 7.380 1.00 90.88 68 SER A O 1
ATOM 497 N N . TRP A 1 69 ? -3.815 8.578 6.995 1.00 88.50 69 TRP A N 1
ATOM 498 C CA . TRP A 1 69 ? -3.955 8.870 5.572 1.00 88.50 69 TRP A CA 1
ATOM 499 C C . TRP A 1 69 ? -2.656 8.600 4.823 1.00 88.50 69 TRP A C 1
ATOM 501 O O . TRP A 1 69 ? -1.573 8.923 5.311 1.00 88.50 69 TRP A O 1
ATOM 511 N N . TYR A 1 70 ? -2.788 8.076 3.607 1.00 90.12 70 TYR A N 1
ATOM 512 C CA . TYR A 1 70 ? -1.716 8.061 2.620 1.00 90.12 70 TYR A CA 1
ATOM 513 C C . TYR A 1 70 ? -2.108 8.933 1.428 1.00 90.12 70 TYR A C 1
ATOM 515 O O . TYR A 1 70 ? -3.166 8.735 0.826 1.00 90.12 70 TYR A O 1
ATOM 523 N N . HIS A 1 71 ? -1.236 9.877 1.081 1.00 87.94 71 HIS A N 1
ATOM 524 C CA . HIS A 1 71 ? -1.403 10.780 -0.053 1.00 87.94 71 HIS A CA 1
ATOM 525 C C . HIS A 1 71 ? -0.368 10.444 -1.123 1.00 87.94 71 HIS A C 1
ATOM 527 O O . HIS A 1 71 ? 0.823 10.338 -0.829 1.00 87.94 71 HIS A O 1
ATOM 533 N N . ALA A 1 72 ? -0.822 10.289 -2.366 1.00 85.75 72 ALA A N 1
ATOM 534 C CA . ALA A 1 72 ? 0.079 10.016 -3.475 1.00 85.75 72 ALA A CA 1
ATOM 535 C C . ALA A 1 72 ? 0.976 11.240 -3.765 1.00 85.75 72 ALA A C 1
ATOM 537 O O . ALA A 1 72 ? 0.527 12.381 -3.610 1.00 85.75 72 ALA A O 1
ATOM 538 N N . PRO A 1 73 ? 2.227 11.033 -4.209 1.00 86.19 73 PRO A N 1
ATOM 539 C CA . PRO A 1 73 ? 3.100 12.122 -4.638 1.00 86.19 73 PRO A CA 1
ATOM 540 C C . PRO A 1 73 ? 2.543 12.846 -5.882 1.00 86.19 73 PRO A C 1
ATOM 542 O O . PRO A 1 73 ? 1.766 12.262 -6.645 1.00 86.19 73 PRO A O 1
ATOM 545 N N . PRO A 1 74 ? 2.964 14.099 -6.150 1.00 84.62 74 PRO A N 1
ATOM 546 C CA . PRO A 1 74 ? 2.586 14.810 -7.370 1.00 84.62 74 PRO A CA 1
ATOM 547 C C . PRO A 1 74 ? 2.903 14.008 -8.641 1.00 84.62 74 PRO A C 1
ATOM 549 O O . PRO A 1 74 ? 3.983 13.435 -8.768 1.00 84.62 74 PRO A O 1
ATOM 552 N N . GLY A 1 75 ? 1.970 13.999 -9.596 1.00 84.50 75 GLY A N 1
ATOM 553 C CA . GLY A 1 75 ? 2.100 13.257 -10.857 1.00 84.50 75 GLY A CA 1
ATOM 554 C C . GLY A 1 75 ? 1.626 11.799 -10.801 1.00 84.50 7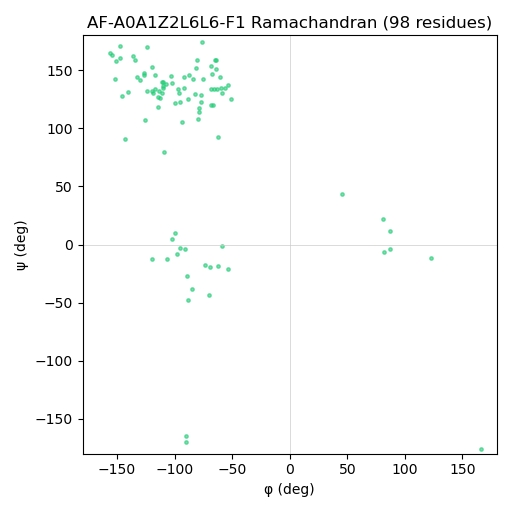5 GLY A C 1
ATOM 555 O O . GLY A 1 75 ? 1.610 11.137 -11.841 1.00 84.50 75 GLY A O 1
ATOM 556 N N . ALA A 1 76 ? 1.213 11.307 -9.628 1.00 88.00 76 ALA A N 1
ATOM 557 C CA . ALA A 1 76 ? 0.547 10.019 -9.494 1.00 88.00 76 ALA A CA 1
ATOM 558 C C . ALA A 1 76 ? -0.924 10.105 -9.929 1.00 88.00 76 ALA A C 1
ATOM 560 O O . ALA A 1 76 ? -1.670 10.925 -9.404 1.00 88.00 76 ALA A O 1
ATOM 561 N N . VAL A 1 77 ? -1.342 9.199 -10.816 1.00 86.88 77 VAL A N 1
ATOM 562 C CA . VAL A 1 77 ? -2.738 9.049 -11.270 1.00 86.88 77 VAL A CA 1
ATOM 563 C C . VAL A 1 77 ? -3.500 7.941 -10.528 1.00 86.88 77 VAL A C 1
ATOM 565 O O . VAL A 1 77 ? -4.703 7.744 -10.718 1.00 86.88 77 VAL A O 1
ATOM 568 N N . ALA A 1 78 ? -2.790 7.154 -9.718 1.00 87.88 78 ALA A N 1
ATOM 569 C CA . ALA A 1 78 ? -3.345 6.093 -8.885 1.00 87.88 78 ALA A CA 1
ATOM 570 C C . ALA A 1 78 ? -2.446 5.816 -7.673 1.00 87.88 78 ALA A C 1
ATOM 572 O O . ALA A 1 78 ? -1.265 6.166 -7.670 1.00 87.88 78 ALA A O 1
ATOM 573 N N . ILE A 1 79 ? -3.008 5.134 -6.675 1.00 89.56 79 ILE A N 1
ATOM 574 C CA . ILE A 1 79 ? -2.276 4.581 -5.531 1.00 89.56 79 ILE A CA 1
ATOM 575 C C . ILE A 1 79 ? -2.213 3.069 -5.683 1.00 89.56 79 ILE A C 1
ATOM 577 O O . ILE A 1 79 ? -3.205 2.428 -6.048 1.00 89.56 79 ILE A O 1
ATOM 581 N N . ALA A 1 80 ? -1.053 2.502 -5.381 1.00 91.69 80 ALA A N 1
ATOM 582 C CA . ALA A 1 80 ? -0.826 1.075 -5.412 1.00 91.69 80 ALA A CA 1
ATOM 583 C C . ALA A 1 80 ? -0.246 0.564 -4.092 1.00 91.69 80 ALA A C 1
ATOM 585 O O . ALA A 1 80 ? 0.517 1.256 -3.418 1.00 91.69 80 ALA A O 1
ATOM 586 N N . ALA A 1 81 ? -0.618 -0.669 -3.758 1.00 93.81 81 ALA A N 1
ATOM 587 C CA . ALA A 1 81 ? -0.026 -1.456 -2.691 1.00 93.81 81 ALA A CA 1
ATOM 588 C C . ALA A 1 81 ? 0.769 -2.615 -3.289 1.00 93.81 81 ALA A C 1
ATOM 590 O O . ALA A 1 81 ? 0.287 -3.316 -4.181 1.00 93.81 81 ALA A O 1
ATOM 591 N N . GLN A 1 82 ? 1.970 -2.832 -2.779 1.00 94.88 82 GLN A N 1
ATOM 592 C CA . GLN A 1 82 ? 2.864 -3.900 -3.204 1.00 94.88 82 GLN A CA 1
ATOM 593 C C . GLN A 1 82 ? 3.415 -4.613 -1.978 1.00 94.88 82 GLN A C 1
ATOM 595 O O . GLN A 1 82 ? 3.646 -3.988 -0.951 1.00 94.88 82 GLN A O 1
ATOM 600 N N . CYS A 1 83 ? 3.607 -5.920 -2.076 1.00 94.69 83 CYS A N 1
ATOM 601 C CA . CYS A 1 83 ? 4.214 -6.699 -1.008 1.00 94.69 83 CYS A CA 1
ATOM 602 C C . CYS A 1 83 ? 5.743 -6.571 -1.025 1.00 94.69 83 CYS A C 1
ATOM 604 O O . CYS A 1 83 ? 6.325 -6.256 -2.065 1.00 94.69 83 CYS A O 1
ATOM 606 N N . SER A 1 84 ? 6.407 -6.851 0.095 1.00 92.75 84 SER A N 1
ATOM 607 C CA . SER A 1 84 ? 7.859 -7.032 0.099 1.00 92.75 84 SER A CA 1
ATOM 608 C C . SER A 1 84 ? 8.288 -8.191 -0.805 1.00 92.75 84 SER A C 1
ATOM 610 O O . SER A 1 84 ? 7.602 -9.210 -0.918 1.00 92.75 84 SER A O 1
ATOM 612 N N . VAL A 1 85 ? 9.434 -8.028 -1.469 1.00 91.94 85 VAL A N 1
ATOM 613 C CA . VAL A 1 85 ? 10.034 -9.060 -2.333 1.00 91.94 85 VAL A CA 1
ATOM 614 C C . VAL A 1 85 ? 10.564 -10.250 -1.527 1.00 91.94 85 VAL A C 1
ATOM 616 O O . VAL A 1 85 ? 10.766 -11.321 -2.086 1.00 91.94 85 VAL A O 1
ATOM 619 N N . GLU A 1 86 ? 10.790 -10.061 -0.225 1.00 91.69 86 GLU A N 1
ATOM 620 C CA . GLU A 1 86 ? 11.369 -11.065 0.676 1.00 91.69 86 GLU A CA 1
ATOM 621 C C . GLU A 1 86 ? 10.305 -11.864 1.445 1.00 91.69 86 GLU A C 1
ATOM 623 O O . GLU A 1 86 ? 10.644 -12.761 2.216 1.00 91.69 86 GLU A O 1
ATOM 628 N N . CYS A 1 87 ? 9.019 -11.542 1.267 1.00 90.56 87 CYS A N 1
ATOM 629 C CA . CYS A 1 87 ? 7.938 -12.164 2.019 1.00 90.56 87 CYS A CA 1
ATOM 630 C C . CYS A 1 87 ? 7.020 -13.000 1.126 1.00 90.56 87 CYS A C 1
ATOM 632 O O . CYS A 1 87 ? 6.334 -12.462 0.266 1.00 90.56 87 CYS A O 1
ATOM 634 N N . ASP A 1 88 ? 6.944 -14.303 1.404 1.00 92.25 88 ASP A N 1
ATOM 635 C CA . ASP A 1 88 ? 6.087 -15.267 0.692 1.00 92.25 88 ASP A CA 1
ATOM 636 C C . ASP A 1 88 ? 4.772 -15.580 1.440 1.00 92.25 88 ASP A C 1
ATOM 638 O O . ASP A 1 88 ? 4.049 -16.520 1.102 1.00 92.25 88 ASP A O 1
ATOM 642 N N . MET A 1 89 ? 4.466 -14.826 2.500 1.00 92.75 89 MET A N 1
ATOM 643 C CA . MET A 1 89 ? 3.256 -15.009 3.310 1.00 92.75 89 MET A CA 1
ATOM 644 C C . MET A 1 89 ? 2.083 -14.172 2.770 1.00 92.75 89 MET A C 1
ATOM 646 O O . MET A 1 89 ? 2.071 -13.715 1.627 1.00 92.75 89 MET A O 1
ATOM 650 N N . ARG A 1 90 ? 1.029 -14.004 3.572 1.00 92.75 90 ARG A N 1
ATOM 651 C CA . ARG A 1 90 ? -0.185 -13.297 3.161 1.00 92.75 90 ARG A CA 1
ATOM 652 C C . ARG A 1 90 ? 0.017 -11.780 3.215 1.00 92.75 90 ARG A C 1
ATOM 654 O O . ARG A 1 90 ? 0.164 -11.212 4.291 1.00 92.75 90 ARG A O 1
ATOM 661 N N . GLY A 1 91 ? -0.089 -11.114 2.069 1.00 93.88 91 GLY A N 1
ATOM 662 C CA . GLY A 1 91 ? -0.255 -9.663 1.985 1.00 93.88 91 GLY A CA 1
ATOM 663 C C . GLY A 1 91 ? -1.731 -9.274 2.034 1.00 93.88 91 GLY A C 1
ATOM 664 O O . GLY A 1 91 ? -2.532 -9.745 1.222 1.00 93.88 91 GLY A O 1
ATOM 665 N N . GLU A 1 92 ? -2.111 -8.404 2.967 1.00 96.50 92 GLU A N 1
ATOM 666 C CA . GLU A 1 92 ? -3.488 -7.924 3.092 1.00 96.50 92 GLU A CA 1
ATOM 667 C C . GLU A 1 92 ? -3.513 -6.471 3.566 1.00 96.50 92 GLU A C 1
ATOM 669 O O . GLU A 1 92 ? -2.894 -6.117 4.569 1.00 96.50 92 GLU A O 1
ATOM 674 N N . 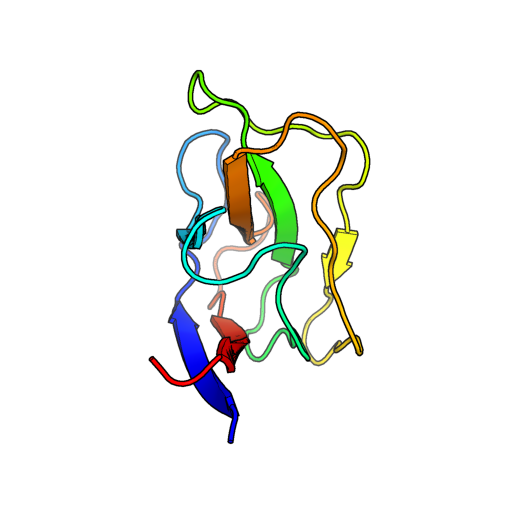LEU A 1 93 ? -4.230 -5.627 2.828 1.00 95.44 93 LEU A N 1
ATOM 675 C CA . LEU A 1 93 ? -4.393 -4.217 3.147 1.00 95.44 93 LEU A CA 1
ATOM 676 C C . LEU A 1 93 ? -5.870 -3.913 3.349 1.00 95.44 93 LEU A C 1
ATOM 678 O O . LEU A 1 93 ? -6.701 -4.221 2.492 1.00 95.44 93 LEU A O 1
ATOM 682 N N . THR A 1 94 ? -6.177 -3.222 4.438 1.00 94.50 94 THR A N 1
ATOM 683 C CA . THR A 1 94 ? -7.487 -2.610 4.654 1.00 94.50 94 THR A CA 1
ATOM 684 C C . THR A 1 94 ? -7.382 -1.096 4.576 1.00 94.50 94 THR A C 1
ATOM 686 O O . THR A 1 94 ? -6.409 -0.526 5.056 1.00 94.50 94 THR A O 1
ATOM 689 N N . TYR A 1 95 ? -8.355 -0.430 3.968 1.00 91.94 95 TYR A N 1
ATOM 690 C CA . TYR A 1 95 ? -8.380 1.026 3.815 1.00 91.94 95 TYR A CA 1
ATOM 691 C C . TYR A 1 95 ? -9.814 1.517 3.621 1.00 91.94 95 TYR A C 1
ATOM 693 O O . TYR A 1 95 ? -10.718 0.731 3.343 1.00 91.94 95 TYR A O 1
ATOM 701 N N . ASP A 1 96 ? -10.018 2.816 3.773 1.00 87.19 96 ASP A N 1
ATOM 702 C CA . ASP A 1 96 ? -11.313 3.458 3.606 1.00 87.19 96 ASP A CA 1
ATOM 703 C C . ASP A 1 96 ? -11.439 4.049 2.200 1.00 87.19 96 ASP A C 1
ATOM 705 O O . ASP A 1 96 ? -10.548 4.760 1.718 1.00 87.19 96 ASP A O 1
ATOM 709 N N . THR A 1 97 ? -12.580 3.792 1.564 1.00 74.06 97 THR A N 1
ATOM 710 C CA . THR A 1 97 ? -12.985 4.392 0.287 1.00 74.06 97 THR A CA 1
ATOM 711 C C . THR A 1 97 ? -14.169 5.341 0.500 1.00 74.06 97 THR A C 1
ATOM 713 O O . THR A 1 97 ? -15.071 5.007 1.272 1.00 74.06 97 THR A O 1
ATOM 716 N N . PRO A 1 98 ? -14.222 6.513 -0.161 1.00 65.94 98 PRO A N 1
ATOM 717 C CA . PRO A 1 98 ? -15.406 7.366 -0.146 1.00 65.94 98 PRO A CA 1
ATOM 718 C C . PRO A 1 98 ? -16.598 6.605 -0.720 1.00 65.94 98 PRO A C 1
ATOM 720 O O . PRO A 1 98 ? -16.465 5.971 -1.766 1.00 65.94 98 PRO A O 1
ATOM 723 N N . ASN A 1 99 ? -17.756 6.686 -0.064 1.00 58.69 99 ASN A N 1
ATOM 724 C CA . ASN A 1 99 ? -18.974 6.097 -0.613 1.00 58.69 99 ASN A CA 1
ATOM 725 C C . ASN A 1 99 ? -19.353 6.869 -1.881 1.00 58.69 99 ASN A C 1
ATOM 727 O O . ASN A 1 99 ? -19.563 8.083 -1.823 1.00 58.69 99 ASN A O 1
ATOM 731 N N . THR A 1 100 ? -19.398 6.158 -3.007 1.00 51.56 100 THR A N 1
ATOM 732 C CA . THR A 1 100 ? -19.990 6.630 -4.266 1.00 51.56 100 THR A CA 1
ATOM 733 C C . THR A 1 100 ? -21.501 6.695 -4.164 1.00 51.56 100 THR A C 1
ATOM 735 O O . THR A 1 100 ? -22.071 5.731 -3.601 1.00 51.56 100 THR A O 1
#

pLDDT: mean 86.19, std 12.01, range [44.38, 97.62]